Protein AF-A0A842VU23-F1 (afdb_monomer_lite)

Sequence (82 aa):
MEIEKIQRFLKNKHKFDRKKEDFEIIEDIKKNSNKICNLIKKNNIESLDTAIASFILELIKVCNIYEFDLPKVIKEKLNYGL

Structure (mmCIF, N/CA/C/O backbone):
data_AF-A0A842VU23-F1
#
_entry.id   AF-A0A842VU23-F1
#
loop_
_atom_site.group_PDB
_atom_site.id
_atom_site.type_symbol
_atom_site.label_atom_id
_atom_site.label_alt_id
_atom_site.label_comp_id
_atom_site.label_asym_id
_atom_site.label_entity_id
_atom_site.label_seq_id
_atom_site.pdbx_PDB_ins_code
_atom_site.Cartn_x
_atom_site.Cartn_y
_atom_site.Cartn_z
_atom_site.occupancy
_atom_site.B_iso_or_equiv
_atom_site.auth_seq_id
_atom_site.auth_comp_id
_atom_site.auth_asym_id
_atom_site.auth_atom_id
_atom_site.pdbx_PDB_model_num
ATOM 1 N N . MET A 1 1 ? 3.094 14.737 -9.166 1.00 72.50 1 MET A N 1
ATOM 2 C CA . MET A 1 1 ? 2.161 14.671 -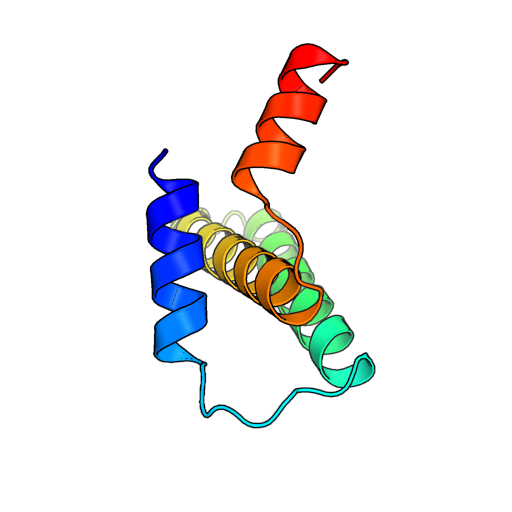7.999 1.00 72.50 1 MET A CA 1
ATOM 3 C C . MET A 1 1 ? 2.896 14.110 -6.782 1.00 72.50 1 MET A C 1
ATOM 5 O O . MET A 1 1 ? 3.875 13.408 -6.983 1.00 72.50 1 MET A O 1
ATOM 9 N N . GLU A 1 2 ? 2.467 14.358 -5.539 1.00 88.00 2 GLU A N 1
ATOM 10 C CA .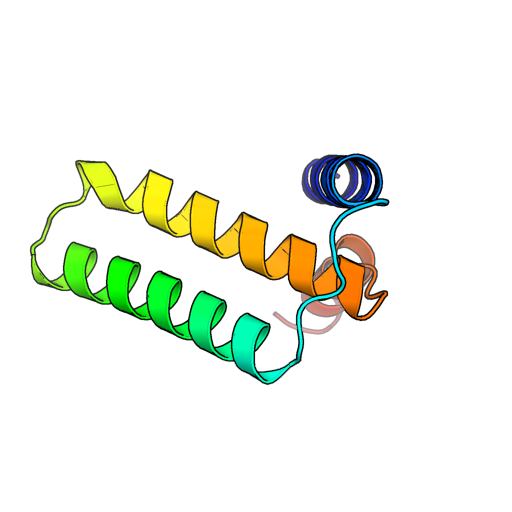 GLU A 1 2 ? 3.141 13.767 -4.356 1.00 88.00 2 GLU A CA 1
ATOM 11 C C . GLU A 1 2 ? 3.177 12.224 -4.403 1.00 88.00 2 GLU A C 1
ATOM 13 O O . GLU A 1 2 ? 4.212 11.617 -4.139 1.00 88.00 2 GLU A O 1
ATOM 18 N N . ILE A 1 3 ? 2.109 11.585 -4.897 1.00 91.00 3 ILE A N 1
ATOM 19 C CA . ILE A 1 3 ? 2.042 10.124 -5.105 1.00 91.00 3 ILE A CA 1
ATOM 20 C C . ILE A 1 3 ? 3.148 9.615 -6.047 1.00 91.00 3 ILE A C 1
ATOM 22 O O . ILE A 1 3 ? 3.745 8.572 -5.799 1.00 91.00 3 ILE A O 1
ATOM 26 N N . GLU A 1 4 ? 3.471 10.367 -7.100 1.00 93.94 4 GLU A N 1
ATOM 27 C CA . GLU A 1 4 ? 4.525 10.015 -8.062 1.00 93.94 4 GLU A CA 1
ATOM 28 C C . GLU A 1 4 ? 5.910 10.001 -7.403 1.00 93.94 4 GLU A C 1
ATOM 30 O O . GLU A 1 4 ? 6.709 9.091 -7.634 1.00 93.94 4 GLU A O 1
ATOM 35 N N . LYS A 1 5 ? 6.188 10.988 -6.539 1.00 94.25 5 LYS A N 1
ATOM 36 C CA . LYS A 1 5 ? 7.444 11.062 -5.780 1.00 94.25 5 LYS A CA 1
ATOM 37 C C . LYS A 1 5 ? 7.567 9.876 -4.825 1.00 94.25 5 LYS A C 1
ATOM 39 O O . LYS A 1 5 ? 8.612 9.228 -4.798 1.00 94.25 5 LYS A O 1
ATOM 44 N N . ILE A 1 6 ? 6.493 9.561 -4.097 1.00 94.50 6 ILE A N 1
ATOM 45 C CA . ILE A 1 6 ? 6.438 8.427 -3.163 1.00 94.50 6 ILE A CA 1
ATOM 46 C C . ILE A 1 6 ? 6.648 7.105 -3.910 1.00 94.50 6 ILE A C 1
ATOM 48 O O . ILE A 1 6 ? 7.468 6.288 -3.491 1.00 94.50 6 ILE A O 1
ATOM 52 N N . GLN A 1 7 ? 5.973 6.906 -5.046 1.00 94.38 7 GLN A N 1
ATOM 53 C CA . GLN A 1 7 ? 6.114 5.685 -5.836 1.00 94.38 7 GLN A CA 1
ATOM 54 C C . GLN A 1 7 ? 7.551 5.489 -6.333 1.00 94.38 7 GLN A C 1
ATOM 56 O O . GLN A 1 7 ? 8.109 4.400 -6.164 1.00 94.38 7 GLN A O 1
ATOM 61 N N . ARG A 1 8 ? 8.178 6.537 -6.889 1.00 95.00 8 ARG A N 1
ATOM 62 C CA . ARG A 1 8 ? 9.582 6.492 -7.337 1.00 95.00 8 ARG A CA 1
ATOM 63 C C . ARG A 1 8 ? 10.546 6.233 -6.184 1.00 95.00 8 ARG A C 1
ATOM 65 O O . ARG A 1 8 ? 11.452 5.413 -6.322 1.00 95.00 8 ARG A O 1
ATOM 72 N N . PHE A 1 9 ? 10.339 6.896 -5.048 1.00 94.62 9 PHE A N 1
ATOM 73 C CA . PHE A 1 9 ? 11.141 6.681 -3.848 1.00 94.62 9 PHE A CA 1
ATOM 74 C C . PHE A 1 9 ? 11.090 5.216 -3.400 1.00 94.62 9 PHE A C 1
ATOM 76 O O . PHE A 1 9 ? 12.135 4.599 -3.206 1.00 94.62 9 PHE A O 1
ATOM 83 N N . LEU A 1 10 ? 9.891 4.632 -3.312 1.00 92.31 10 LEU A N 1
ATOM 84 C CA . LEU A 1 10 ? 9.718 3.230 -2.932 1.00 92.31 10 LEU A CA 1
ATOM 85 C C . LEU A 1 10 ? 10.322 2.268 -3.962 1.00 92.31 10 LEU A C 1
ATOM 87 O O . LEU A 1 10 ? 10.959 1.295 -3.566 1.00 92.31 10 LEU A O 1
ATOM 91 N N . LYS A 1 11 ? 10.190 2.554 -5.264 1.00 91.75 11 LYS A N 1
ATOM 92 C CA . LYS A 1 11 ? 10.792 1.737 -6.332 1.00 91.75 11 LYS A C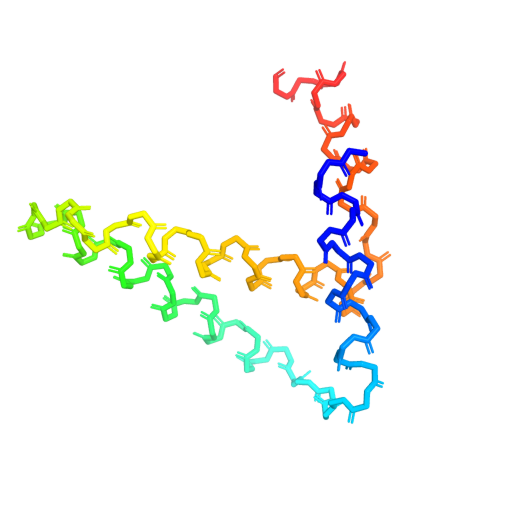A 1
ATOM 93 C C . LYS A 1 11 ? 12.315 1.679 -6.206 1.00 91.75 11 LYS A C 1
ATOM 95 O O . LYS A 1 11 ? 12.905 0.618 -6.374 1.00 91.75 11 LYS A O 1
ATOM 100 N N . ASN A 1 12 ? 12.943 2.807 -5.876 1.00 91.69 12 ASN A N 1
ATOM 101 C CA . ASN A 1 12 ? 14.391 2.886 -5.684 1.00 91.69 12 ASN A CA 1
ATOM 102 C C . ASN A 1 12 ? 14.838 2.242 -4.369 1.00 91.69 12 ASN A C 1
ATOM 104 O O . ASN A 1 12 ? 15.819 1.503 -4.358 1.00 91.69 12 ASN A O 1
ATOM 108 N N . LYS A 1 13 ? 14.112 2.496 -3.273 1.00 89.62 13 LYS A N 1
ATOM 109 C CA . LYS A 1 13 ? 14.427 1.956 -1.945 1.00 89.62 13 LYS A CA 1
ATOM 110 C C . LYS A 1 13 ? 14.383 0.428 -1.919 1.00 89.62 13 LYS A C 1
ATOM 112 O O . LYS A 1 13 ? 15.258 -0.183 -1.324 1.00 89.62 13 LYS A O 1
ATOM 117 N N . HIS A 1 14 ? 13.396 -0.163 -2.589 1.00 81.44 14 HIS A N 1
ATOM 118 C CA . HIS A 1 14 ? 13.157 -1.609 -2.608 1.00 81.44 14 HIS A CA 1
ATOM 119 C C . HIS A 1 14 ? 13.731 -2.302 -3.854 1.00 81.44 14 HIS A C 1
ATOM 121 O O . HIS A 1 14 ? 13.392 -3.446 -4.139 1.00 81.44 14 HIS A O 1
ATOM 127 N N . LYS A 1 15 ? 14.607 -1.630 -4.617 1.00 74.44 15 LYS A N 1
ATOM 128 C CA . LYS A 1 15 ? 15.181 -2.163 -5.866 1.00 74.44 15 LYS A CA 1
ATOM 129 C C . LYS A 1 15 ? 15.933 -3.489 -5.671 1.00 74.44 15 LYS A C 1
ATOM 131 O O . LYS A 1 15 ? 16.036 -4.270 -6.613 1.00 74.44 15 LYS A O 1
ATOM 136 N N . PHE A 1 16 ? 16.460 -3.717 -4.469 1.00 75.75 16 PHE A N 1
ATOM 137 C CA . PHE A 1 16 ? 17.252 -4.896 -4.107 1.00 75.75 16 PHE A CA 1
ATOM 138 C C . PHE A 1 16 ? 16.535 -5.828 -3.127 1.00 75.75 16 PHE A C 1
ATOM 140 O O . PHE A 1 16 ? 17.129 -6.803 -2.668 1.00 75.75 16 PHE A O 1
ATOM 147 N N . ASP A 1 17 ? 15.278 -5.541 -2.795 1.00 79.25 17 ASP A N 1
ATOM 148 C CA . ASP A 1 17 ? 14.502 -6.421 -1.935 1.00 79.25 17 ASP A CA 1
ATOM 149 C C . ASP A 1 17 ? 14.199 -7.721 -2.680 1.00 79.25 17 ASP A C 1
ATOM 151 O O . ASP A 1 17 ? 14.021 -7.745 -3.905 1.00 79.25 17 ASP A O 1
ATOM 155 N N . ARG A 1 18 ? 14.100 -8.823 -1.930 1.00 82.50 18 ARG A N 1
ATOM 156 C CA . ARG A 1 18 ? 13.581 -10.074 -2.482 1.00 82.50 18 ARG A CA 1
ATOM 157 C C . ARG A 1 18 ? 12.202 -9.798 -3.079 1.00 82.50 18 ARG A C 1
ATOM 159 O O . ARG A 1 18 ? 11.339 -9.237 -2.401 1.00 82.50 18 ARG A O 1
ATOM 166 N N . LYS A 1 19 ? 11.975 -10.236 -4.320 1.00 81.81 19 LYS A N 1
ATOM 167 C CA . LYS A 1 19 ? 10.627 -10.243 -4.892 1.00 81.81 19 LYS A CA 1
ATOM 168 C C . LYS A 1 19 ? 9.737 -11.120 -4.012 1.00 81.81 19 LYS A C 1
ATOM 170 O O . LYS A 1 19 ? 10.020 -12.303 -3.844 1.00 81.81 19 LYS A O 1
ATOM 175 N N . LYS A 1 20 ? 8.709 -10.511 -3.421 1.00 83.19 20 LYS A N 1
ATOM 176 C CA . LYS A 1 20 ? 7.664 -11.239 -2.703 1.00 83.19 20 LYS A CA 1
ATOM 177 C C . LYS A 1 20 ? 6.886 -12.104 -3.685 1.00 83.19 20 LYS A C 1
ATOM 179 O O . LYS A 1 20 ? 6.677 -11.698 -4.828 1.00 83.19 20 LYS A O 1
ATOM 184 N N . GLU A 1 21 ? 6.458 -13.268 -3.223 1.00 90.12 21 GLU A N 1
ATOM 185 C CA . GLU A 1 21 ? 5.508 -14.095 -3.966 1.00 90.12 21 GLU A CA 1
ATOM 186 C C . GLU A 1 21 ? 4.097 -13.500 -3.857 1.00 90.12 21 GLU A C 1
ATOM 188 O O . GLU A 1 21 ? 3.774 -12.832 -2.870 1.00 90.12 21 GLU A O 1
ATOM 193 N N . ASP A 1 22 ? 3.236 -13.764 -4.843 1.00 89.25 22 ASP A N 1
ATOM 194 C CA . ASP A 1 22 ? 1.866 -13.225 -4.880 1.00 89.25 22 ASP A CA 1
ATOM 195 C C . ASP A 1 22 ? 1.084 -13.533 -3.593 1.00 89.25 22 ASP A C 1
ATOM 197 O O . ASP A 1 22 ? 0.349 -12.687 -3.081 1.00 89.25 22 ASP A O 1
ATOM 201 N N . PHE A 1 23 ? 1.285 -14.723 -3.019 1.00 93.25 23 PHE A N 1
ATOM 202 C CA . PHE A 1 23 ? 0.665 -15.111 -1.754 1.00 93.25 23 PHE A CA 1
ATOM 203 C C . PHE A 1 23 ? 1.084 -14.200 -0.589 1.00 93.25 23 PHE A C 1
ATOM 205 O O . PHE A 1 23 ? 0.237 -13.766 0.189 1.00 93.25 23 PHE A O 1
ATOM 212 N N . GLU A 1 24 ? 2.370 -13.855 -0.492 1.00 92.62 24 GLU A N 1
ATOM 213 C CA . GLU A 1 24 ? 2.888 -12.969 0.558 1.00 92.62 24 GLU A CA 1
ATOM 214 C C . GLU A 1 24 ? 2.323 -11.554 0.415 1.00 92.62 24 GLU A C 1
ATOM 216 O O . GLU A 1 24 ? 1.937 -10.927 1.402 1.00 92.62 24 GLU A O 1
ATOM 221 N N . ILE A 1 25 ? 2.218 -11.071 -0.827 1.00 92.62 25 ILE A N 1
ATOM 222 C CA . ILE A 1 25 ? 1.613 -9.773 -1.142 1.00 92.62 25 ILE A CA 1
ATOM 223 C C . ILE A 1 25 ? 0.149 -9.743 -0.683 1.00 92.62 25 ILE A C 1
ATOM 225 O O . ILE A 1 25 ? -0.280 -8.795 -0.020 1.00 92.62 25 ILE A O 1
ATOM 229 N N . ILE A 1 26 ? -0.622 -10.785 -1.005 1.00 94.00 26 ILE A N 1
ATOM 230 C CA . ILE A 1 26 ? -2.035 -10.895 -0.621 1.00 94.00 26 ILE A CA 1
ATOM 231 C C . ILE A 1 26 ? -2.193 -10.931 0.904 1.00 94.00 26 ILE A C 1
ATOM 233 O O . ILE A 1 26 ? -3.074 -10.256 1.444 1.00 94.00 26 ILE A O 1
ATOM 237 N N . GLU A 1 27 ? -1.354 -11.689 1.610 1.00 95.44 27 GLU A N 1
ATOM 238 C CA . GLU A 1 27 ? -1.401 -11.761 3.073 1.00 95.44 27 GLU A CA 1
ATOM 239 C C . GLU A 1 27 ? -1.076 -10.414 3.732 1.00 95.44 27 GLU A C 1
ATOM 241 O O . GLU A 1 27 ? -1.772 -10.000 4.665 1.00 95.44 27 GLU A O 1
ATOM 246 N N . ASP A 1 28 ? -0.108 -9.660 3.207 1.00 92.69 28 ASP A N 1
ATOM 247 C CA . ASP A 1 28 ? 0.203 -8.318 3.707 1.00 92.69 28 ASP A CA 1
ATOM 248 C C . ASP A 1 28 ? -0.942 -7.319 3.478 1.00 92.69 28 ASP A C 1
ATOM 250 O O . ASP A 1 28 ? -1.261 -6.517 4.368 1.00 92.69 28 ASP A O 1
ATOM 254 N N . ILE A 1 29 ? -1.617 -7.391 2.326 1.00 95.44 29 ILE A N 1
ATOM 255 C CA . ILE A 1 29 ? -2.822 -6.595 2.043 1.00 95.44 29 ILE A CA 1
ATOM 256 C C . ILE A 1 29 ? -3.927 -6.936 3.052 1.00 95.44 29 ILE A C 1
ATOM 258 O O . ILE A 1 29 ? -4.478 -6.033 3.692 1.00 95.44 29 ILE A O 1
ATOM 262 N N . LYS A 1 30 ? -4.230 -8.228 3.245 1.00 96.19 30 LYS A N 1
ATOM 263 C CA . LYS A 1 30 ? -5.260 -8.686 4.194 1.00 96.19 30 LYS A CA 1
ATOM 264 C C . LYS A 1 30 ? -4.952 -8.241 5.617 1.00 96.19 30 LYS A C 1
ATOM 266 O O . LYS A 1 30 ? -5.831 -7.727 6.308 1.00 96.19 30 LYS A O 1
ATOM 271 N N . LYS A 1 31 ? -3.707 -8.411 6.066 1.00 96.00 31 LYS A N 1
ATOM 272 C CA . LYS A 1 31 ? -3.266 -8.034 7.413 1.00 96.00 31 LYS A CA 1
ATOM 273 C C . LYS A 1 31 ? -3.479 -6.544 7.678 1.00 96.00 31 LYS A C 1
ATOM 275 O O . LYS A 1 31 ? -4.019 -6.183 8.726 1.00 96.00 31 LYS A O 1
ATOM 280 N N . ASN A 1 32 ? -3.094 -5.683 6.736 1.00 95.00 32 ASN A N 1
ATOM 281 C CA . ASN A 1 32 ? -3.272 -4.237 6.870 1.00 95.00 32 ASN A CA 1
ATOM 282 C C . ASN A 1 32 ? -4.750 -3.824 6.821 1.00 95.00 32 ASN A C 1
ATOM 284 O O . ASN A 1 32 ? -5.185 -3.026 7.652 1.00 95.00 32 ASN A O 1
ATOM 288 N N . SER A 1 33 ? -5.541 -4.420 5.924 1.00 96.88 33 SER A N 1
ATOM 289 C CA . SER A 1 33 ? -6.989 -4.187 5.860 1.00 96.88 33 SER A CA 1
ATOM 290 C C . SER A 1 33 ? -7.685 -4.579 7.172 1.00 96.88 33 SER A C 1
ATOM 292 O O . SER A 1 33 ? -8.392 -3.767 7.772 1.00 96.88 33 SER A O 1
ATOM 294 N N . ASN A 1 34 ? -7.383 -5.767 7.706 1.00 96.56 34 ASN A N 1
ATOM 295 C CA . ASN A 1 34 ? -7.912 -6.236 8.987 1.00 96.56 34 ASN A CA 1
ATOM 296 C C . ASN A 1 34 ? -7.516 -5.318 10.151 1.00 96.56 34 ASN A C 1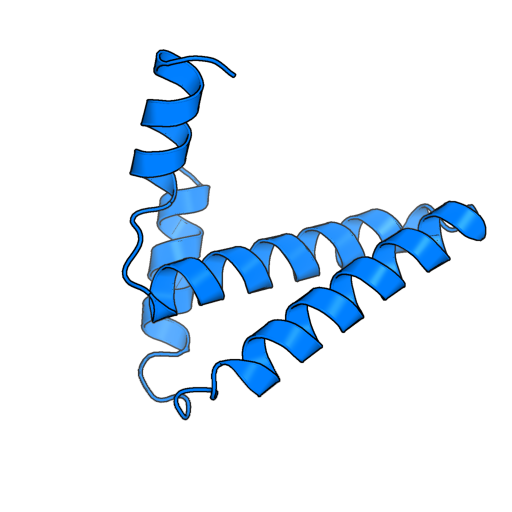
ATOM 298 O O . ASN A 1 34 ? -8.334 -5.055 11.035 1.00 96.56 34 ASN A O 1
ATOM 302 N N . LYS A 1 35 ? -6.281 -4.799 10.156 1.00 95.31 35 LYS A N 1
ATOM 303 C CA . LYS A 1 35 ? -5.825 -3.825 11.158 1.00 95.31 35 LYS A CA 1
ATOM 304 C C . LYS A 1 35 ? -6.691 -2.563 11.135 1.00 95.31 35 LYS A C 1
ATOM 306 O O . LYS A 1 35 ? -7.155 -2.146 12.194 1.00 95.31 35 LYS A O 1
ATOM 311 N N . ILE A 1 36 ? -6.946 -1.997 9.955 1.00 97.12 36 ILE A N 1
ATOM 312 C CA . ILE A 1 36 ? -7.807 -0.815 9.787 1.00 97.12 36 ILE A CA 1
ATOM 313 C C . ILE A 1 36 ? -9.225 -1.114 10.288 1.00 97.12 36 ILE A C 1
ATOM 315 O O . ILE A 1 36 ? -9.740 -0.384 11.134 1.00 97.12 36 ILE A O 1
ATOM 319 N N . CYS A 1 37 ? -9.834 -2.219 9.846 1.00 96.25 37 CYS A N 1
ATOM 320 C CA . CYS A 1 37 ? -11.177 -2.604 10.285 1.00 96.25 37 CYS A CA 1
ATOM 321 C C . CYS A 1 37 ? -11.267 -2.759 11.810 1.00 96.25 37 CYS A C 1
ATOM 323 O O . CYS A 1 37 ? -12.246 -2.331 12.419 1.00 96.25 37 CYS A O 1
ATOM 325 N N . ASN A 1 38 ? -10.250 -3.347 12.442 1.00 96.25 38 ASN A N 1
ATOM 326 C CA . ASN A 1 38 ? -10.209 -3.517 13.892 1.00 96.25 38 ASN A CA 1
ATOM 327 C C . ASN A 1 38 ? -10.082 -2.186 14.641 1.00 96.25 38 ASN A C 1
ATOM 329 O O . ASN A 1 38 ? -10.688 -2.039 15.700 1.00 96.25 38 ASN A O 1
ATOM 333 N N . LEU A 1 39 ? -9.320 -1.225 14.114 1.00 95.31 39 LEU A N 1
ATOM 334 C CA . LEU A 1 39 ? -9.193 0.108 14.711 1.00 95.31 39 LEU A CA 1
ATOM 335 C C . LEU A 1 39 ? -10.507 0.887 14.633 1.00 95.31 39 LEU A C 1
ATOM 337 O O . LEU A 1 39 ? -10.937 1.439 15.645 1.00 95.31 39 LEU A O 1
ATOM 341 N N . ILE A 1 40 ? -11.185 0.838 13.480 1.00 96.06 40 ILE A N 1
ATOM 342 C CA . ILE A 1 40 ? -12.513 1.440 13.289 1.00 96.06 40 ILE A CA 1
ATOM 343 C C . ILE A 1 40 ? -13.516 0.837 14.276 1.00 96.06 40 ILE A C 1
ATOM 345 O O . ILE A 1 40 ? -14.174 1.567 15.008 1.00 96.06 40 ILE A O 1
ATOM 349 N N . LYS A 1 41 ? -13.585 -0.499 14.370 1.00 95.69 41 LYS A N 1
ATOM 350 C CA . LYS A 1 41 ? -14.494 -1.195 15.301 1.00 95.69 41 LYS A CA 1
ATOM 351 C C . LYS A 1 41 ? -14.256 -0.831 16.768 1.00 95.69 41 LYS A C 1
ATOM 353 O O . LYS A 1 41 ? -15.185 -0.881 17.564 1.00 95.69 41 LYS A O 1
ATOM 358 N N . LYS A 1 42 ? -13.015 -0.506 17.133 1.00 95.00 42 LYS A N 1
ATOM 359 C CA . LYS A 1 42 ? -12.619 -0.146 18.501 1.00 95.00 42 LYS A CA 1
ATOM 360 C C . LYS A 1 42 ? -12.703 1.358 18.782 1.00 95.00 42 LYS A C 1
ATOM 362 O O . LYS A 1 42 ? -12.315 1.762 19.873 1.00 95.00 42 LYS A O 1
ATOM 367 N N . ASN A 1 43 ? -13.157 2.176 17.825 1.00 90.38 43 ASN A N 1
ATOM 368 C CA . ASN A 1 43 ? -13.121 3.644 17.892 1.00 90.38 43 ASN A CA 1
ATOM 369 C C . ASN A 1 43 ? -11.732 4.212 18.250 1.00 90.38 43 ASN A C 1
ATOM 371 O O . ASN A 1 43 ? -11.620 5.298 18.814 1.00 90.38 43 ASN A O 1
ATOM 375 N N . ASN A 1 44 ? -10.657 3.493 17.911 1.00 89.19 44 ASN A N 1
ATOM 376 C CA . ASN A 1 44 ? -9.293 3.963 18.128 1.00 89.19 44 ASN A CA 1
ATOM 377 C C . ASN A 1 44 ? -8.845 4.784 16.911 1.00 89.19 44 ASN A C 1
ATOM 379 O O . ASN A 1 44 ? -8.175 4.277 16.008 1.00 89.19 44 ASN A O 1
ATOM 383 N N . ILE A 1 45 ? -9.279 6.045 16.884 1.00 87.62 45 ILE A N 1
ATOM 384 C CA . ILE A 1 45 ? -9.010 6.983 15.788 1.00 87.62 45 ILE A CA 1
ATOM 385 C C . ILE A 1 45 ? -7.537 7.417 15.783 1.00 87.62 45 ILE A C 1
ATOM 387 O O . ILE A 1 45 ? -6.965 7.578 14.709 1.00 87.62 45 ILE A O 1
ATOM 391 N N . GLU A 1 46 ? -6.902 7.519 16.955 1.00 88.94 46 GLU A N 1
ATOM 392 C CA . GLU A 1 46 ? -5.511 7.981 17.105 1.00 88.94 46 GLU A CA 1
ATOM 393 C C . GLU A 1 46 ? -4.495 7.121 16.342 1.00 88.94 46 GLU A C 1
ATOM 395 O O . GLU A 1 46 ? -3.451 7.611 15.941 1.00 88.94 46 GLU A O 1
ATOM 400 N N . SER A 1 47 ? -4.787 5.832 16.135 1.00 91.69 47 SER A N 1
ATOM 401 C CA . SER A 1 47 ? 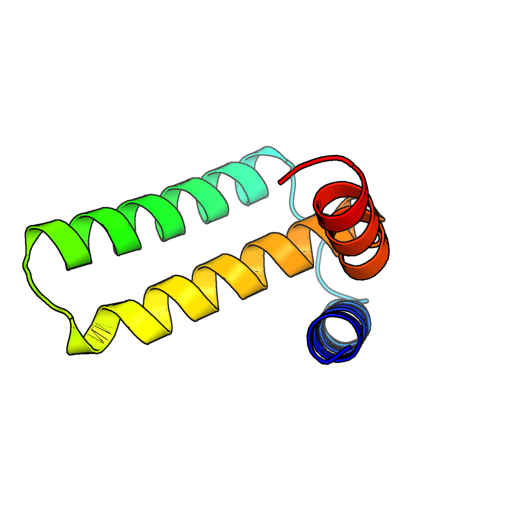-3.916 4.918 15.377 1.00 91.69 47 SER A CA 1
ATOM 402 C C . SER A 1 47 ? -4.385 4.661 13.939 1.00 91.69 47 SER A C 1
ATOM 404 O O . SER A 1 47 ? -3.741 3.902 13.201 1.00 91.69 47 SER A O 1
ATOM 406 N N . LEU A 1 48 ? -5.540 5.208 13.549 1.00 94.75 48 LEU A N 1
ATOM 407 C CA . LEU A 1 48 ? -6.193 4.896 12.279 1.00 94.75 48 LEU A CA 1
ATOM 408 C C . LEU A 1 48 ? -5.464 5.533 11.094 1.00 94.75 48 LEU A C 1
ATOM 410 O O . LEU A 1 48 ? -5.281 4.876 10.069 1.00 94.75 48 LEU A O 1
ATOM 414 N N . ASP A 1 49 ? -5.001 6.771 11.248 1.00 94.31 49 ASP A N 1
ATOM 415 C CA . ASP A 1 49 ? -4.259 7.516 10.228 1.00 94.31 49 ASP A CA 1
ATOM 416 C C . ASP A 1 49 ? -2.984 6.774 9.787 1.00 94.31 49 ASP A C 1
ATOM 418 O O . ASP A 1 49 ? -2.743 6.555 8.600 1.00 94.31 49 ASP A O 1
ATOM 422 N N . THR A 1 50 ? -2.225 6.271 10.755 1.00 94.25 50 THR A N 1
ATOM 423 C CA . THR A 1 50 ? -0.972 5.551 10.574 1.00 94.25 50 THR A CA 1
ATOM 424 C C . THR A 1 50 ? -1.232 4.190 9.936 1.00 94.25 50 THR A C 1
ATOM 426 O O . THR A 1 50 ? -0.461 3.736 9.085 1.00 94.25 50 THR A O 1
ATOM 429 N N . ALA A 1 51 ? -2.333 3.527 10.307 1.00 95.38 51 ALA A N 1
ATOM 430 C CA . ALA A 1 51 ? -2.746 2.276 9.680 1.00 95.38 51 ALA A CA 1
ATOM 431 C C . ALA A 1 51 ? -3.156 2.476 8.211 1.00 95.38 51 ALA A C 1
ATOM 433 O O . ALA A 1 51 ? -2.730 1.695 7.359 1.00 95.38 51 ALA A O 1
ATOM 434 N N . ILE A 1 52 ? -3.907 3.537 7.901 1.00 96.31 52 ILE A N 1
ATOM 435 C CA . ILE A 1 52 ? -4.286 3.898 6.528 1.00 96.31 52 ILE A CA 1
ATOM 436 C C . ILE A 1 52 ? -3.046 4.252 5.705 1.00 96.31 52 ILE A C 1
ATOM 438 O O . ILE A 1 52 ? -2.866 3.710 4.616 1.00 96.31 52 ILE A O 1
ATOM 442 N N . ALA A 1 53 ? -2.153 5.092 6.232 1.00 94.00 53 ALA A N 1
ATOM 443 C CA . ALA A 1 53 ? -0.913 5.459 5.555 1.00 94.00 53 ALA A CA 1
ATOM 444 C C . ALA A 1 53 ? -0.044 4.226 5.257 1.00 94.00 53 ALA A C 1
ATOM 446 O O . ALA A 1 53 ? 0.447 4.071 4.140 1.00 94.00 53 ALA A O 1
ATOM 447 N N . SER A 1 54 ? 0.082 3.305 6.219 1.00 93.56 54 SER A N 1
ATOM 448 C CA . SER A 1 54 ? 0.807 2.041 6.023 1.00 93.56 54 SER A CA 1
ATOM 449 C C . SER A 1 54 ? 0.195 1.206 4.899 1.00 93.56 54 SER A C 1
ATOM 451 O O . SER A 1 54 ? 0.917 0.676 4.057 1.00 93.56 54 SER A O 1
ATOM 453 N N . PHE A 1 55 ? -1.136 1.119 4.862 1.00 96.31 55 PHE A N 1
ATOM 454 C CA . PHE A 1 55 ? -1.845 0.371 3.833 1.00 96.31 55 PHE A CA 1
ATOM 455 C C . PHE A 1 55 ? -1.670 0.991 2.444 1.00 96.31 55 PHE A C 1
ATOM 457 O O . PHE A 1 55 ? -1.351 0.279 1.496 1.00 96.31 55 PHE A O 1
ATOM 464 N N . ILE A 1 56 ? -1.781 2.318 2.328 1.00 95.19 56 ILE A N 1
ATOM 465 C CA . ILE A 1 56 ? -1.540 3.041 1.072 1.00 95.19 56 ILE A CA 1
ATOM 466 C C . ILE A 1 56 ? -0.115 2.793 0.571 1.00 95.19 56 ILE A C 1
ATOM 468 O O . ILE A 1 56 ? 0.073 2.487 -0.605 1.00 95.19 56 ILE A O 1
ATOM 472 N N . LEU A 1 57 ? 0.893 2.883 1.445 1.00 93.56 57 LEU A N 1
ATOM 473 C CA . LEU A 1 57 ? 2.280 2.613 1.061 1.00 93.56 57 LEU A CA 1
ATOM 474 C C . LEU A 1 57 ? 2.465 1.178 0.558 1.00 93.56 57 LEU A C 1
ATOM 476 O O . LEU A 1 57 ? 3.203 0.975 -0.404 1.00 93.56 57 LEU A O 1
ATOM 480 N N . GLU A 1 58 ? 1.790 0.197 1.161 1.00 93.44 58 GLU A N 1
ATOM 481 C CA . GLU A 1 58 ? 1.838 -1.188 0.682 1.00 93.44 58 GLU A CA 1
ATOM 482 C C . GLU A 1 58 ? 1.211 -1.321 -0.713 1.00 93.44 58 GLU A C 1
ATOM 484 O O . GLU A 1 58 ? 1.824 -1.914 -1.598 1.00 93.44 58 GLU A O 1
ATOM 489 N N . LEU A 1 59 ? 0.067 -0.680 -0.968 1.00 94.62 59 LEU A N 1
ATOM 490 C CA . LEU A 1 59 ? -0.545 -0.660 -2.303 1.00 94.62 59 LEU A CA 1
ATOM 491 C C . LEU A 1 59 ? 0.360 0.011 -3.351 1.00 94.62 59 LEU A C 1
ATOM 493 O O . LEU A 1 59 ? 0.467 -0.475 -4.475 1.00 94.62 59 LEU A O 1
ATOM 497 N N . ILE A 1 60 ? 1.081 1.079 -2.991 1.00 94.56 60 ILE A N 1
ATOM 498 C CA . ILE A 1 60 ? 2.052 1.714 -3.899 1.00 94.56 60 ILE A CA 1
ATOM 499 C C . ILE A 1 60 ? 3.210 0.756 -4.230 1.00 94.56 60 ILE A C 1
ATOM 501 O O . ILE A 1 60 ? 3.670 0.716 -5.375 1.00 94.56 60 ILE A O 1
ATOM 505 N N . LYS A 1 61 ? 3.685 -0.044 -3.263 1.00 91.94 61 LYS A N 1
ATOM 506 C CA . LYS A 1 61 ? 4.697 -1.080 -3.537 1.00 91.94 61 LYS A CA 1
ATOM 507 C C . LYS A 1 61 ? 4.161 -2.143 -4.489 1.00 91.94 61 LYS A C 1
ATOM 509 O O . LYS A 1 61 ? 4.883 -2.536 -5.397 1.00 91.94 61 LYS A O 1
ATOM 514 N N . VAL A 1 62 ? 2.907 -2.559 -4.322 1.00 92.75 62 VAL A N 1
ATOM 515 C CA . VAL A 1 62 ? 2.239 -3.499 -5.233 1.00 92.75 62 VAL A CA 1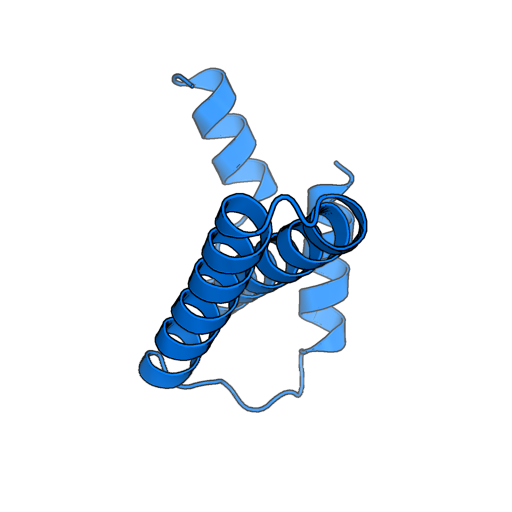
ATOM 516 C C . VAL A 1 62 ? 2.223 -2.950 -6.658 1.00 92.75 62 VAL A C 1
ATOM 518 O O . VAL A 1 62 ? 2.637 -3.646 -7.581 1.00 92.75 62 VAL A O 1
ATOM 521 N N . CYS A 1 63 ? 1.869 -1.675 -6.844 1.00 94.00 63 CYS A N 1
ATOM 522 C CA . CYS A 1 63 ? 1.966 -1.028 -8.155 1.00 94.00 63 CYS A CA 1
ATOM 523 C C . CYS A 1 63 ? 3.391 -1.075 -8.725 1.00 94.00 63 CYS A C 1
ATOM 525 O O . CYS A 1 63 ? 3.558 -1.302 -9.915 1.00 94.00 63 CYS A O 1
ATOM 527 N N . ASN A 1 64 ? 4.429 -0.906 -7.901 1.00 92.44 64 ASN A N 1
ATOM 528 C CA . ASN A 1 64 ? 5.812 -1.036 -8.367 1.00 92.44 64 ASN A CA 1
ATOM 529 C C . ASN A 1 64 ? 6.189 -2.468 -8.770 1.00 92.44 64 ASN A C 1
ATOM 531 O O . ASN A 1 64 ? 6.928 -2.625 -9.738 1.00 92.44 64 ASN A O 1
ATOM 535 N N . ILE A 1 65 ? 5.703 -3.483 -8.048 1.00 90.50 65 ILE A N 1
ATOM 536 C CA . ILE A 1 65 ? 5.959 -4.903 -8.344 1.00 90.50 65 ILE A CA 1
ATOM 537 C C . ILE A 1 65 ? 5.350 -5.292 -9.694 1.00 90.50 65 ILE A C 1
ATOM 539 O O . ILE A 1 65 ? 6.025 -5.926 -10.501 1.00 90.50 65 ILE A O 1
ATOM 543 N N . TYR A 1 66 ? 4.111 -4.868 -9.950 1.00 91.19 66 TYR A N 1
ATOM 544 C CA . TYR A 1 66 ? 3.389 -5.151 -11.195 1.00 91.19 66 TYR A CA 1
ATOM 545 C C . TYR A 1 66 ? 3.572 -4.070 -12.275 1.00 91.19 66 TYR A C 1
ATOM 547 O O . TYR A 1 66 ? 2.867 -4.069 -13.277 1.00 91.19 66 TYR A O 1
ATOM 555 N N . GLU A 1 67 ? 4.516 -3.145 -12.076 1.00 92.50 67 GLU A N 1
ATOM 556 C CA . GLU A 1 67 ? 4.877 -2.083 -13.028 1.00 92.50 67 GLU A CA 1
ATOM 557 C C . GLU A 1 67 ? 3.721 -1.153 -13.452 1.00 92.50 67 GLU A C 1
ATOM 559 O O . GLU A 1 67 ? 3.713 -0.586 -14.544 1.00 92.50 67 GLU A O 1
ATOM 564 N N . PHE A 1 68 ? 2.762 -0.926 -12.558 1.00 94.06 68 PHE A N 1
ATOM 565 C CA . PHE A 1 68 ? 1.669 0.020 -12.763 1.00 94.06 68 PHE A CA 1
ATOM 566 C C . PHE A 1 68 ? 2.098 1.457 -12.444 1.00 94.06 68 PHE A C 1
ATOM 568 O O . PHE A 1 68 ? 2.591 1.751 -11.353 1.00 94.06 68 PHE A O 1
ATOM 575 N N . ASP A 1 69 ? 1.849 2.385 -13.368 1.00 93.94 69 ASP A N 1
ATOM 576 C CA . ASP A 1 69 ? 1.980 3.827 -13.129 1.00 93.94 69 ASP A CA 1
ATOM 577 C C . ASP A 1 69 ? 0.745 4.328 -12.366 1.00 93.94 69 ASP A C 1
ATOM 579 O O . ASP A 1 69 ? -0.285 4.656 -12.958 1.00 93.94 69 ASP A O 1
ATOM 583 N N . LEU A 1 70 ? 0.831 4.342 -11.033 1.00 93.88 70 LEU A N 1
ATOM 584 C CA . LEU A 1 70 ? -0.298 4.700 -10.180 1.00 93.88 70 LEU A CA 1
ATOM 585 C C . LEU A 1 70 ? -0.780 6.148 -10.409 1.00 93.88 70 LEU A C 1
ATOM 587 O O . LEU A 1 70 ? -1.991 6.333 -10.523 1.00 93.88 70 LEU A O 1
ATOM 591 N N . PRO A 1 71 ? 0.087 7.177 -10.524 1.00 93.00 71 PRO A N 1
ATOM 592 C CA . PRO A 1 71 ? -0.335 8.523 -10.910 1.00 93.00 71 PRO A CA 1
ATOM 593 C C . PRO A 1 71 ? -1.135 8.559 -12.211 1.00 93.00 71 PRO A C 1
ATOM 595 O O . PRO A 1 71 ? -2.175 9.221 -12.262 1.00 93.00 71 PRO A O 1
ATOM 598 N N . LYS A 1 72 ? -0.683 7.839 -13.246 1.00 93.00 72 LYS A N 1
ATOM 599 C CA . LYS A 1 72 ? -1.409 7.745 -14.515 1.00 93.00 72 LYS A CA 1
ATOM 600 C C . LYS A 1 72 ? -2.766 7.068 -14.327 1.00 93.00 72 LYS A C 1
ATOM 602 O O . LYS A 1 72 ? -3.769 7.644 -14.736 1.00 93.00 72 LYS A O 1
ATOM 607 N N . VAL A 1 73 ? -2.812 5.916 -13.653 1.00 91.88 73 VAL A N 1
ATOM 608 C CA . VAL A 1 73 ? -4.057 5.170 -13.392 1.00 91.88 73 VAL A CA 1
ATOM 609 C C . VAL A 1 73 ? -5.057 6.008 -12.589 1.00 91.88 73 VAL A C 1
ATOM 611 O O . VAL A 1 73 ? -6.239 6.036 -12.921 1.00 91.88 73 VAL A O 1
ATOM 614 N N . ILE A 1 74 ? -4.605 6.732 -11.560 1.00 91.44 74 ILE A N 1
ATOM 615 C CA . ILE A 1 74 ? -5.460 7.635 -10.776 1.00 91.44 74 ILE A CA 1
ATOM 616 C C . ILE A 1 74 ? -5.990 8.765 -11.658 1.00 91.44 74 ILE A C 1
ATOM 618 O O . ILE A 1 74 ? -7.182 9.052 -11.622 1.00 91.44 74 ILE A O 1
ATOM 622 N N . LYS A 1 75 ? -5.128 9.401 -12.461 1.00 90.38 75 LYS A N 1
ATOM 623 C CA . LYS A 1 75 ? -5.536 10.489 -13.357 1.00 90.38 75 LYS A CA 1
ATOM 624 C C . LYS A 1 75 ? -6.559 10.013 -14.387 1.00 90.38 75 LYS A C 1
ATOM 626 O O . LYS A 1 75 ? -7.539 10.705 -14.630 1.00 90.38 75 LYS A O 1
ATOM 631 N N . GLU A 1 76 ? -6.350 8.834 -14.966 1.00 91.38 76 GLU A N 1
ATOM 632 C CA . GLU A 1 76 ? -7.319 8.202 -15.860 1.00 91.38 76 GLU A CA 1
ATOM 633 C C . GLU A 1 76 ? -8.635 7.946 -15.128 1.00 91.38 76 GLU A C 1
ATOM 635 O O . GLU A 1 76 ? -9.679 8.364 -15.610 1.00 91.38 76 GLU A O 1
ATOM 640 N N . LYS A 1 77 ? -8.608 7.357 -13.929 1.00 89.31 77 LYS A N 1
ATOM 641 C CA . LYS A 1 77 ? -9.832 7.120 -13.155 1.00 89.31 77 LYS A CA 1
ATOM 642 C C . LYS A 1 77 ? -10.581 8.403 -12.798 1.00 89.31 77 LYS A C 1
ATOM 644 O O . LYS A 1 77 ? -11.790 8.410 -12.943 1.00 89.31 77 LYS A O 1
ATOM 649 N N . LEU A 1 78 ? -9.895 9.477 -12.412 1.00 89.00 78 LEU A N 1
ATOM 650 C CA . LEU A 1 78 ? -10.520 10.779 -12.133 1.00 89.00 78 LEU A CA 1
ATOM 651 C C . LEU A 1 78 ? -11.099 11.449 -13.388 1.00 89.00 78 LEU A C 1
ATOM 653 O O . LEU A 1 78 ? -12.071 12.186 -13.299 1.00 89.00 78 LEU A O 1
ATOM 657 N N . ASN A 1 79 ? -10.501 11.210 -14.556 1.00 85.00 79 ASN A N 1
ATOM 658 C CA . ASN A 1 79 ? -10.996 11.748 -15.824 1.00 85.00 79 ASN A CA 1
ATOM 659 C C . ASN A 1 79 ? -12.136 10.906 -16.424 1.00 85.00 79 ASN A C 1
ATOM 661 O O . ASN A 1 79 ? -12.937 11.431 -17.191 1.00 85.00 79 ASN A O 1
ATOM 665 N N . TYR A 1 80 ? -12.178 9.605 -16.115 1.00 75.44 80 TYR A N 1
ATOM 666 C CA . TYR A 1 80 ? -13.115 8.626 -16.677 1.00 75.44 80 TYR A CA 1
ATOM 667 C C . TYR A 1 80 ? -14.119 8.073 -15.644 1.00 75.44 80 TYR A C 1
ATOM 669 O O . TYR A 1 80 ? -14.731 7.036 -15.896 1.00 75.44 80 TYR A O 1
ATOM 677 N N . GLY A 1 81 ? -14.304 8.757 -14.509 1.00 52.56 81 GLY A N 1
ATOM 678 C CA . GLY A 1 81 ? -15.309 8.438 -13.488 1.00 52.56 81 GLY A CA 1
ATOM 679 C C . GLY A 1 81 ? -14.834 7.355 -12.507 1.00 52.56 81 GLY A C 1
ATOM 680 O O . GLY A 1 81 ? -14.964 6.163 -12.784 1.00 52.56 81 GLY A O 1
ATOM 681 N N . LEU A 1 82 ? -14.179 7.646 -11.382 1.00 51.34 82 LEU A N 1
ATOM 682 C CA . LEU A 1 82 ? -14.683 8.410 -10.231 1.00 51.34 82 LEU A CA 1
ATOM 683 C C . LEU A 1 82 ? -15.550 9.626 -10.550 1.00 51.34 82 LEU A C 1
ATOM 685 O O . LEU A 1 82 ? -15.002 10.631 -11.042 1.00 51.34 82 LEU A O 1
#

Secondary structure (DSSP, 8-state):
-HHHHHHHHHHHHTTTSPPPPHHHHHHHHHHHHHHHHHHHHTT--TTHHHHHHHHHHHHHHHHHHTT--HHHHHHHHHHS--

Foldseek 3Di:
DVLQVLLVVLLVVCVPPPQDDPVVLVVVLVVLVVVLVVCVVVVVPVCNVVSVVVNVSSVSVVCSSVVHPVVVVVVCCVVVDD

Radius of gyration: 14.3 Å; chains: 1; bounding box: 33×30×35 Å

pLDDT: mean 90.54, std 8.08, range [51.34, 97.12]